Protein AF-A0AAD1DC92-F1 (afdb_monomer)

Organism: Helicobacter pylori (NCBI:txid210)

Solvent-accessible surface area (backbone atoms only — not comparable to full-atom values): 5125 Å² total; per-residue (Å²): 102,75,48,79,48,77,46,79,53,98,39,32,39,39,38,37,32,30,36,62,82,78,71,39,73,37,30,39,35,38,34,36,43,41,62,40,88,70,9,38,40,36,38,38,36,44,56,94,82,47,82,43,78,49,77,47,79,43,71,22,73,38,72,65,49,61,53,49,60,75,84,85,57,101,58,102,66,57,66,74,78,47,72,58,74,86,80,110

Foldseek 3Di:
DKDWDWDDDPFKIWIWIADPVVRDTQKIKMWGRACDPWIKIWMWGCPPNDTDIDIDIDHRPHVVCVQDVDPPDPDPDPPDPPPPPVVD

Mean predicted aligned error: 8.14 Å

Radius of gyration: 13.15 Å; Cα contacts (8 Å, |Δi|>4): 169; chains: 1; bounding box: 28×22×33 Å

Sequence (88 aa):
MEILVLNLGSSSIKFKLFDMKENKPLASGLAEKIGEEIGQLKIKSHLHHNDQELKEKLVIKDHASGLFKPPKQKSQTSLVFGMNAANL

pLDDT: mean 78.09, std 22.46, range [31.92, 96.31]

InterPro domains:
  IPR000890 Aliphatic acid kinase, short-chain [PF00871] (3-67)
  IPR023865 Aliphatic acid kinase, short-chain, conserved site [PS01075] (3-14)
  IPR043129 ATPase, nucleotide binding domain [SSF53067] (1-64)

Nearest PDB structures (foldseek):
  1tuu-assembly1_B  TM=9.403E-01  e=6.696E-04  Methanosarcina thermophila
  2iir-assembly1_B  TM=8.612E-01  e=1.538E-03  Thermotoga maritima
  3khy-assembly1_B  TM=9.170E-01  e=3.732E-03  Francisella tularensis subsp. tularensis
  6ioy-assembly1_A  TM=8.719E-01  e=3.732E-03  Porphyromonas gingivalis ATCC 33277
  3slc-assembly2_D  TM=8.309E-01  e=8.569E-03  Salmonella enterica subsp. enterica serovar Typhimurium

Secondary structure (DSSP, 8-state):
-EEEEEEE-SSEEEEEEEETTTTEEEEEEEEESTTSSSEEEEEEE-GGG--EEEEEEE---SHHHHH---S-S-SS---SS---GGG-

Structure (mmCIF, N/CA/C/O backbone):
data_AF-A0AAD1DC92-F1
#
_entry.id   AF-A0AAD1DC92-F1
#
loop_
_atom_site.group_PDB
_atom_site.id
_atom_site.type_symbol
_atom_site.label_atom_id
_atom_site.label_alt_id
_atom_site.label_comp_id
_atom_site.label_asym_id
_atom_site.label_entity_id
_atom_site.label_seq_id
_atom_site.pdbx_PDB_ins_code
_atom_site.Cartn_x
_atom_site.Cartn_y
_atom_site.Cartn_z
_atom_site.occupancy
_atom_site.B_iso_or_equiv
_atom_site.auth_seq_id
_atom_site.auth_comp_id
_atom_site.auth_asym_id
_atom_site.auth_atom_id
_atom_site.pdbx_PDB_model_num
ATOM 1 N N . MET A 1 1 ? -17.164 -2.667 12.569 1.00 89.62 1 MET A N 1
ATOM 2 C CA . MET A 1 1 ? -17.198 -2.899 11.116 1.00 89.62 1 MET A CA 1
ATOM 3 C C . MET A 1 1 ? -16.026 -2.143 10.556 1.00 89.62 1 MET A C 1
ATOM 5 O O . MET A 1 1 ? -15.873 -0.978 10.907 1.00 89.62 1 MET A O 1
ATOM 9 N N . GLU A 1 2 ? -15.219 -2.799 9.739 1.00 90.25 2 GLU A N 1
ATOM 10 C CA . GLU A 1 2 ? -14.082 -2.163 9.087 1.00 90.25 2 GLU A CA 1
ATOM 11 C C . GLU A 1 2 ? -14.388 -1.999 7.601 1.00 90.25 2 GLU A C 1
ATOM 13 O O . GLU A 1 2 ? -14.982 -2.889 6.991 1.00 90.25 2 GLU A O 1
ATOM 18 N N . ILE A 1 3 ? -14.021 -0.854 7.026 1.00 93.06 3 ILE A N 1
ATOM 19 C CA . ILE A 1 3 ? -14.180 -0.588 5.594 1.00 93.06 3 ILE A CA 1
ATOM 20 C C . ILE A 1 3 ? -12.813 -0.300 4.991 1.00 93.06 3 ILE A C 1
ATOM 22 O O . ILE A 1 3 ? -12.141 0.658 5.376 1.00 93.06 3 ILE A O 1
ATOM 26 N N . LEU A 1 4 ? -12.430 -1.108 4.005 1.00 92.62 4 LEU A N 1
ATOM 27 C CA . LEU A 1 4 ? -11.285 -0.842 3.147 1.00 92.62 4 LEU A CA 1
ATOM 28 C C . LEU A 1 4 ? -11.750 -0.062 1.917 1.00 92.62 4 LEU A C 1
ATOM 30 O O . LEU A 1 4 ? -12.496 -0.571 1.084 1.00 92.62 4 LEU A O 1
ATOM 34 N N . VAL A 1 5 ? -11.282 1.174 1.792 1.00 94.12 5 VAL A N 1
ATOM 35 C CA . VAL A 1 5 ? -11.511 2.015 0.618 1.00 94.12 5 VAL A CA 1
ATOM 36 C C . VAL A 1 5 ? -10.296 1.915 -0.289 1.00 94.12 5 VAL A C 1
ATOM 38 O O . VAL A 1 5 ? -9.178 2.195 0.149 1.00 94.12 5 VAL A O 1
ATOM 41 N N . 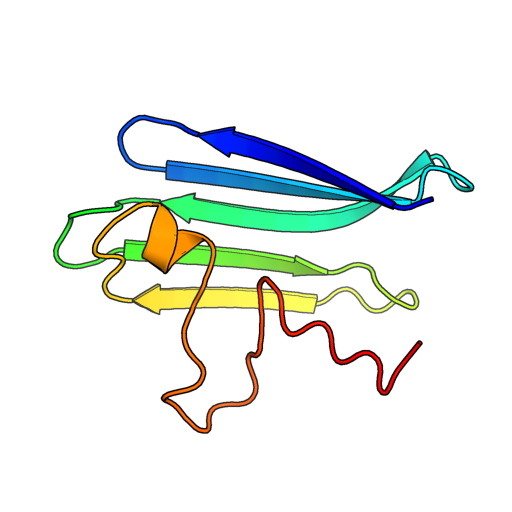LEU A 1 6 ? -10.522 1.557 -1.553 1.00 94.31 6 LEU A N 1
ATOM 42 C CA . LEU A 1 6 ? -9.503 1.501 -2.598 1.00 94.31 6 LEU A CA 1
ATOM 43 C C . LEU A 1 6 ? -9.775 2.574 -3.654 1.00 94.31 6 LEU A C 1
ATOM 45 O O . LEU A 1 6 ? -10.899 2.737 -4.118 1.00 94.31 6 LEU A O 1
ATOM 49 N N . ASN A 1 7 ? -8.725 3.277 -4.061 1.00 96.12 7 ASN A N 1
ATOM 50 C CA . ASN A 1 7 ? -8.708 4.122 -5.245 1.00 96.12 7 ASN A CA 1
ATOM 51 C C . ASN A 1 7 ? -7.626 3.580 -6.181 1.00 96.12 7 ASN A C 1
ATOM 53 O O . ASN A 1 7 ? -6.441 3.593 -5.838 1.00 96.12 7 ASN A O 1
ATOM 57 N N . LEU A 1 8 ? -8.064 3.062 -7.328 1.00 95.06 8 LEU A N 1
ATOM 58 C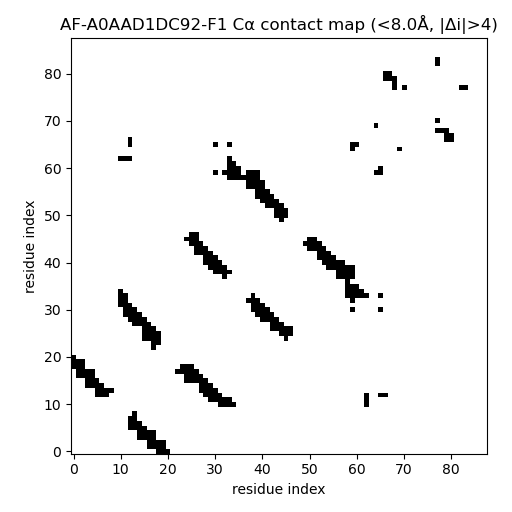 CA . LEU A 1 8 ? -7.205 2.478 -8.349 1.00 95.06 8 LEU A CA 1
ATOM 59 C C . LEU A 1 8 ? -6.956 3.528 -9.436 1.00 95.06 8 LEU A C 1
ATOM 61 O O . LEU A 1 8 ? -7.868 3.890 -10.177 1.00 95.06 8 LEU A O 1
ATOM 65 N N . GLY A 1 9 ? -5.721 4.015 -9.521 1.00 95.06 9 GLY A N 1
ATOM 66 C CA . GLY A 1 9 ? -5.238 4.785 -10.664 1.00 95.06 9 GLY A CA 1
ATOM 67 C C . GLY A 1 9 ? -4.666 3.869 -11.749 1.00 95.06 9 GLY A C 1
ATOM 68 O O . GLY A 1 9 ? -4.514 2.668 -11.543 1.00 95.06 9 GLY A O 1
ATOM 69 N N . SER A 1 10 ? -4.279 4.431 -12.896 1.00 95.81 10 SER A N 1
ATOM 70 C CA . SER A 1 10 ? -3.667 3.664 -13.996 1.00 95.81 10 SER A CA 1
ATOM 71 C C . SER A 1 10 ? -2.346 2.987 -13.609 1.00 95.81 10 SER A C 1
ATOM 73 O O . SER A 1 10 ? -2.072 1.888 -14.074 1.00 95.81 10 SER A O 1
ATOM 75 N N . SER A 1 11 ? -1.556 3.604 -12.726 1.00 95.75 11 SER A N 1
ATOM 76 C CA . SER A 1 11 ? -0.267 3.085 -12.235 1.00 95.75 11 SER A CA 1
ATOM 77 C C . SER A 1 11 ? -0.124 3.167 -10.710 1.00 95.75 11 SER A C 1
ATOM 79 O O . SER A 1 11 ? 0.987 3.179 -10.172 1.00 95.75 11 SER A O 1
ATOM 81 N N . SER A 1 12 ? -1.243 3.262 -9.986 1.00 96.31 12 SER A N 1
ATOM 82 C CA . SER A 1 12 ? -1.223 3.386 -8.527 1.00 96.31 12 SER A CA 1
ATOM 83 C C . SER A 1 12 ? -2.445 2.789 -7.841 1.00 96.31 12 SER A C 1
ATOM 85 O O . SER A 1 12 ? -3.509 2.628 -8.437 1.00 96.31 12 SER A O 1
ATOM 87 N N . ILE A 1 13 ? -2.285 2.491 -6.554 1.00 95.62 13 ILE A N 1
ATOM 88 C CA . ILE A 1 13 ? -3.350 2.085 -5.641 1.00 95.62 13 ILE A CA 1
ATOM 89 C C . ILE A 1 13 ? -3.189 2.881 -4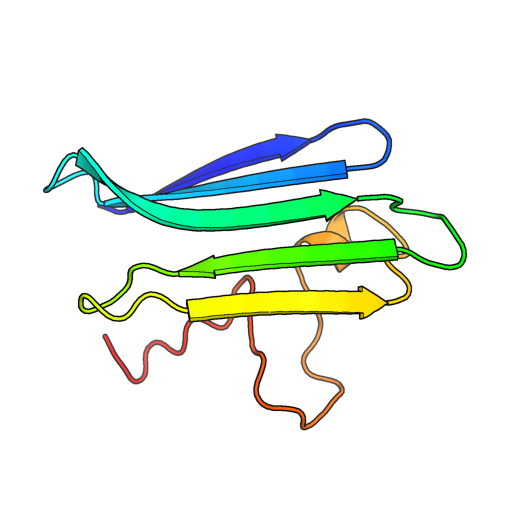.361 1.00 95.62 13 ILE A C 1
ATOM 91 O O . ILE A 1 13 ? -2.199 2.731 -3.648 1.00 95.62 13 ILE A O 1
ATOM 95 N N . LYS A 1 14 ? -4.182 3.705 -4.042 1.00 95.62 14 LYS A N 1
ATOM 96 C CA . LYS A 1 14 ? -4.297 4.345 -2.734 1.00 95.62 14 LYS A CA 1
ATOM 97 C C . LYS A 1 14 ? -5.353 3.608 -1.931 1.00 95.62 14 LYS A C 1
ATOM 99 O O . LYS A 1 14 ? -6.460 3.405 -2.420 1.00 95.62 14 LYS A O 1
ATOM 104 N N . PHE A 1 15 ? -5.034 3.250 -0.696 1.00 93.69 15 PHE A N 1
ATOM 105 C CA . PHE A 1 15 ? -5.973 2.566 0.180 1.00 93.69 15 PHE A CA 1
ATOM 106 C C . PHE A 1 15 ? -6.048 3.202 1.563 1.00 93.69 15 PHE A C 1
ATOM 108 O O . PHE A 1 15 ? -5.087 3.811 2.040 1.00 93.69 15 PHE A O 1
ATOM 115 N N . LYS A 1 16 ? -7.206 3.061 2.208 1.00 93.69 16 LYS A N 1
ATOM 116 C CA . LYS A 1 16 ? -7.426 3.401 3.617 1.00 93.69 16 LYS A CA 1
ATOM 117 C C . LYS A 1 16 ? -8.344 2.373 4.260 1.00 93.69 16 LYS A C 1
ATOM 119 O O . LYS A 1 16 ? -9.384 2.058 3.690 1.00 93.69 16 LYS A O 1
ATOM 124 N N . LEU A 1 17 ? -7.971 1.896 5.439 1.00 92.81 17 LEU A N 1
ATOM 125 C CA . LEU A 1 17 ? -8.810 1.058 6.289 1.00 92.81 17 LEU A CA 1
ATOM 126 C C . LEU A 1 17 ? -9.422 1.940 7.375 1.00 92.81 17 LEU A C 1
ATOM 128 O O . LEU A 1 17 ? -8.684 2.634 8.074 1.00 92.81 17 LEU A O 1
ATOM 132 N N . PHE A 1 18 ? -10.741 1.920 7.513 1.00 91.19 18 PHE A N 1
ATOM 133 C CA . PHE A 1 18 ? -11.474 2.676 8.524 1.00 91.19 18 PHE A CA 1
ATOM 134 C C . PHE A 1 18 ? -12.127 1.742 9.531 1.00 91.19 18 PHE A C 1
ATOM 136 O O . PHE A 1 18 ? -12.777 0.777 9.134 1.00 91.19 18 PHE A O 1
ATOM 143 N N . ASP A 1 19 ? -12.021 2.083 10.812 1.00 92.19 19 ASP A N 1
ATOM 144 C CA . ASP A 1 19 ? -12.938 1.590 11.831 1.00 92.19 19 ASP A CA 1
ATOM 145 C C . ASP A 1 19 ? -14.174 2.484 11.825 1.00 92.19 19 ASP A C 1
ATOM 147 O O . ASP A 1 19 ? -14.112 3.659 12.188 1.00 92.19 19 ASP A O 1
ATOM 151 N N . MET A 1 20 ? -15.305 1.926 11.404 1.00 92.50 20 MET A N 1
ATOM 152 C CA . MET A 1 20 ? -16.559 2.669 11.306 1.00 92.50 20 MET A CA 1
ATOM 153 C C . MET A 1 20 ? -17.270 2.828 12.648 1.00 92.50 20 MET A C 1
ATOM 155 O O . MET A 1 20 ? -18.207 3.616 12.725 1.00 92.50 20 MET A O 1
ATOM 159 N N . LYS A 1 21 ? -16.859 2.101 13.699 1.00 91.75 21 LYS A N 1
ATOM 160 C CA . LYS A 1 21 ? -17.384 2.338 15.052 1.00 91.75 21 LYS A CA 1
ATOM 161 C C . LYS A 1 21 ? -16.868 3.671 15.589 1.00 91.75 21 LYS A C 1
ATOM 163 O O . LYS A 1 21 ? -17.645 4.487 16.062 1.00 91.75 21 LYS A O 1
ATOM 168 N N . GLU A 1 22 ? -15.567 3.892 15.430 1.00 90.06 22 GLU A N 1
ATOM 169 C CA . GLU A 1 22 ? -14.856 5.089 15.894 1.00 90.06 22 GLU A CA 1
ATOM 170 C C . GLU A 1 22 ? -14.735 6.178 14.810 1.00 90.06 22 GLU A C 1
ATOM 172 O O . GLU A 1 22 ? -14.176 7.246 15.050 1.00 90.06 22 GLU A O 1
ATOM 177 N N . ASN A 1 23 ? -15.218 5.894 13.595 1.00 90.25 23 ASN A N 1
ATOM 178 C CA . ASN A 1 23 ? -15.112 6.732 12.398 1.00 90.25 23 ASN A CA 1
ATOM 179 C C . ASN A 1 23 ? -13.685 7.265 12.140 1.00 90.25 23 ASN A C 1
ATOM 181 O O . ASN A 1 23 ? -13.485 8.432 11.793 1.00 90.25 23 ASN A O 1
ATOM 185 N N . LYS A 1 24 ? -12.673 6.405 12.329 1.00 90.50 24 LYS A N 1
ATOM 186 C CA . LYS A 1 24 ? -11.249 6.774 12.251 1.00 90.50 24 LYS A CA 1
ATOM 187 C C . LYS A 1 24 ? -10.457 5.852 11.321 1.00 90.50 24 LYS A C 1
ATOM 189 O O . LYS A 1 24 ? -10.776 4.666 11.213 1.00 90.50 24 LYS A O 1
ATOM 194 N N . PRO A 1 25 ? -9.405 6.353 10.650 1.00 91.06 25 PRO A N 1
ATOM 195 C CA . PRO A 1 25 ? -8.524 5.506 9.858 1.00 91.06 25 PRO A CA 1
ATOM 196 C C . PRO A 1 25 ? -7.632 4.647 10.766 1.00 91.06 25 PRO A C 1
ATOM 198 O O . PRO A 1 25 ? -6.952 5.164 11.648 1.00 91.06 25 PRO A O 1
ATOM 201 N N . LEU A 1 26 ? -7.597 3.342 10.510 1.00 91.62 26 LEU A N 1
ATOM 202 C CA . LEU A 1 26 ? -6.681 2.389 11.141 1.00 91.62 26 LEU A CA 1
ATOM 203 C C . LEU A 1 26 ? -5.362 2.278 10.376 1.00 91.62 26 LEU A C 1
ATOM 205 O O . LEU A 1 26 ? -4.304 2.103 10.972 1.00 91.62 26 LEU A O 1
ATOM 209 N N . ALA A 1 27 ? -5.417 2.380 9.048 1.00 91.94 27 ALA A N 1
ATOM 210 C CA . ALA A 1 27 ? -4.241 2.323 8.193 1.00 91.94 27 ALA A CA 1
ATOM 211 C C . ALA A 1 27 ? -4.480 3.053 6.870 1.00 91.94 27 ALA A C 1
ATOM 213 O O . ALA A 1 27 ? -5.614 3.23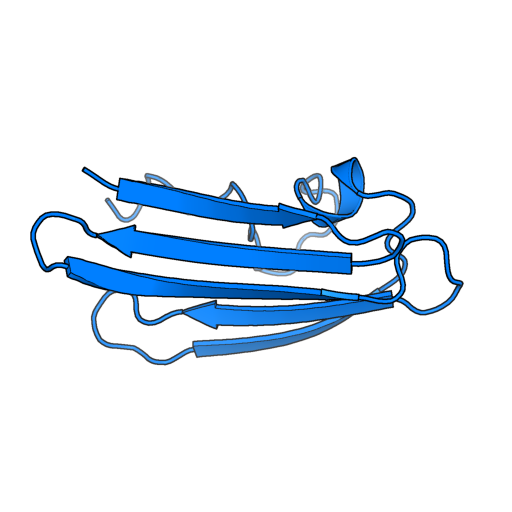0 6.420 1.00 91.94 27 ALA A O 1
ATOM 214 N N . SER A 1 28 ? -3.399 3.455 6.214 1.00 92.88 28 SER A N 1
ATOM 215 C CA . SER A 1 28 ? -3.428 3.985 4.855 1.00 92.88 28 SER A CA 1
ATOM 216 C C . SER A 1 28 ? -2.202 3.547 4.081 1.00 92.88 28 SER A C 1
ATOM 218 O O . SER A 1 28 ? -1.142 3.329 4.664 1.00 92.88 28 SER A O 1
ATOM 220 N N . GLY A 1 29 ? -2.315 3.468 2.764 1.00 92.88 29 GLY A N 1
ATOM 221 C CA . GLY A 1 29 ? -1.150 3.213 1.942 1.00 92.88 29 GLY A CA 1
ATOM 222 C C . GLY A 1 29 ? -1.289 3.656 0.503 1.00 92.88 29 GLY A C 1
ATOM 223 O O . GLY A 1 29 ? -2.353 4.075 0.039 1.00 92.88 29 GLY A O 1
ATOM 224 N N . LEU A 1 30 ? -0.145 3.614 -0.163 1.00 95.12 30 LEU A N 1
ATOM 225 C CA . LEU A 1 30 ? 0.053 3.998 -1.544 1.00 95.12 30 LEU A CA 1
ATOM 226 C C . LEU A 1 30 ? 1.044 3.024 -2.177 1.00 95.12 30 LEU A C 1
ATOM 228 O O . LEU A 1 30 ? 2.190 2.939 -1.738 1.00 95.12 30 LEU A O 1
ATOM 232 N N . ALA A 1 31 ? 0.586 2.309 -3.194 1.00 94.62 31 ALA A N 1
ATOM 233 C CA . ALA A 1 31 ? 1.432 1.659 -4.179 1.00 94.62 31 ALA A CA 1
ATOM 234 C C . ALA A 1 31 ? 1.474 2.560 -5.416 1.00 94.62 31 ALA A C 1
ATOM 236 O O . ALA A 1 31 ? 0.425 2.963 -5.918 1.00 94.62 31 ALA A O 1
ATOM 237 N N . GLU A 1 32 ? 2.659 2.899 -5.897 1.00 95.19 32 GLU A N 1
ATOM 238 C CA . GLU A 1 32 ? 2.860 3.775 -7.051 1.00 95.19 32 GLU A CA 1
ATOM 239 C C . GLU A 1 32 ? 3.920 3.199 -7.989 1.00 95.19 32 GLU A C 1
ATOM 241 O O . GLU A 1 32 ? 4.734 2.365 -7.577 1.00 95.19 32 GLU A O 1
ATOM 246 N N . LYS A 1 33 ? 3.886 3.645 -9.252 1.00 96.12 33 LYS A N 1
ATOM 247 C CA . LYS A 1 33 ? 4.745 3.144 -10.336 1.00 96.12 33 LYS A CA 1
ATOM 248 C C . LYS A 1 33 ? 4.549 1.647 -10.603 1.00 96.12 33 LYS A C 1
ATOM 250 O O . LYS A 1 33 ? 5.494 0.882 -10.788 1.00 96.12 33 LYS A O 1
ATOM 255 N N . ILE A 1 34 ? 3.289 1.217 -10.585 1.00 93.81 34 ILE A N 1
ATOM 256 C CA . ILE A 1 34 ? 2.899 -0.150 -10.939 1.00 93.81 34 ILE A CA 1
ATOM 257 C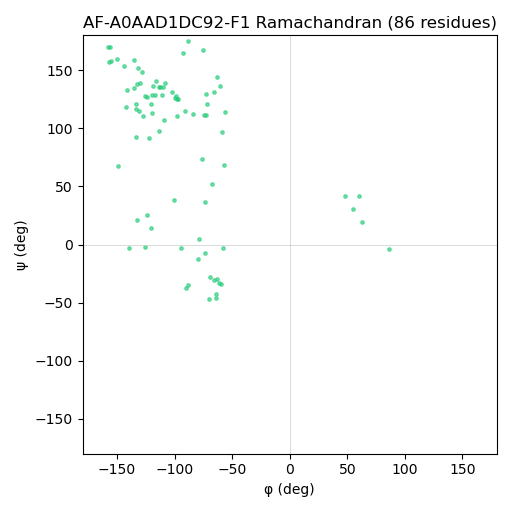 C . ILE A 1 34 ? 3.196 -0.388 -12.423 1.00 93.81 34 ILE A C 1
ATOM 259 O O . ILE A 1 34 ? 2.814 0.423 -13.265 1.00 93.81 34 ILE A O 1
ATOM 263 N N . GLY A 1 35 ? 3.853 -1.504 -12.730 1.00 93.81 35 GLY A N 1
ATOM 264 C CA . GLY A 1 35 ? 4.308 -1.871 -14.072 1.00 93.81 35 GLY A CA 1
ATOM 265 C C . GLY A 1 35 ? 5.678 -1.302 -14.454 1.00 93.81 35 GLY A C 1
ATOM 266 O O . GLY A 1 35 ? 6.180 -1.633 -15.525 1.00 93.81 35 GLY A O 1
ATOM 267 N N . GLU A 1 36 ? 6.301 -0.485 -13.599 1.00 95.25 36 GLU A N 1
ATOM 268 C CA . GLU A 1 36 ? 7.651 0.048 -13.818 1.00 95.25 36 GLU A CA 1
ATOM 269 C C . GLU A 1 36 ? 8.734 -0.830 -13.164 1.00 95.25 36 GLU A C 1
ATOM 271 O O . GLU A 1 36 ? 8.463 -1.656 -12.288 1.00 95.25 36 GLU A O 1
ATOM 276 N N . GLU A 1 37 ? 9.995 -0.615 -13.557 1.00 92.19 37 GLU A N 1
ATOM 277 C CA . GLU A 1 37 ? 11.155 -1.333 -13.004 1.00 92.19 37 GLU A CA 1
ATOM 278 C C . GLU A 1 37 ? 11.362 -1.074 -11.504 1.00 92.19 37 GLU A C 1
ATOM 280 O O . GLU A 1 37 ? 11.869 -1.936 -10.787 1.00 92.19 37 GLU A O 1
ATOM 285 N N . ILE A 1 38 ? 10.975 0.110 -11.012 1.00 91.62 38 ILE A N 1
ATOM 286 C CA . ILE A 1 38 ? 11.117 0.497 -9.605 1.00 91.62 38 ILE A CA 1
ATOM 287 C C . ILE A 1 38 ? 9.813 1.123 -9.110 1.00 91.62 38 ILE A C 1
ATOM 289 O O . ILE A 1 38 ? 9.605 2.337 -9.188 1.00 91.62 38 ILE A O 1
ATOM 293 N N . GLY A 1 39 ? 8.963 0.269 -8.545 1.00 92.12 39 GLY A N 1
ATOM 294 C CA . GLY A 1 39 ? 7.775 0.648 -7.793 1.00 92.12 39 GLY A CA 1
ATOM 295 C C . GLY A 1 39 ? 8.097 1.182 -6.397 1.00 92.12 39 GLY A C 1
ATOM 296 O O . GLY A 1 39 ? 9.206 1.023 -5.869 1.00 92.12 39 GLY A O 1
ATOM 297 N N . GLN A 1 40 ? 7.097 1.789 -5.765 1.00 93.31 40 GLN A N 1
ATOM 298 C CA . GLN A 1 40 ? 7.178 2.218 -4.373 1.00 93.31 40 GLN A CA 1
ATOM 299 C C . GLN A 1 40 ? 5.907 1.840 -3.616 1.00 93.31 40 GLN A C 1
ATOM 301 O O . GLN A 1 40 ? 4.794 2.055 -4.089 1.00 93.31 40 GLN A O 1
ATOM 306 N N . LEU A 1 41 ? 6.092 1.292 -2.416 1.00 91.44 41 LEU A N 1
ATOM 307 C CA . LEU A 1 41 ? 5.028 1.016 -1.463 1.00 91.44 41 LEU A CA 1
ATOM 308 C C . LEU A 1 41 ? 5.258 1.839 -0.202 1.00 91.44 41 LEU A C 1
ATOM 310 O O . LEU A 1 41 ? 6.334 1.812 0.397 1.00 91.44 41 LEU A O 1
ATOM 314 N N . LYS A 1 42 ? 4.222 2.557 0.212 1.00 91.75 42 LYS A N 1
ATOM 315 C CA . LYS A 1 42 ? 4.184 3.324 1.450 1.00 91.75 42 LYS A CA 1
ATOM 316 C C . LYS A 1 42 ? 2.967 2.911 2.255 1.00 91.75 42 LYS A C 1
ATOM 318 O O . LYS A 1 42 ? 1.858 2.958 1.731 1.00 91.75 42 LYS A O 1
ATOM 323 N N . ILE A 1 43 ? 3.155 2.561 3.524 1.00 90.88 43 ILE A N 1
ATOM 324 C CA . ILE A 1 43 ? 2.057 2.210 4.428 1.00 90.88 43 ILE A CA 1
ATOM 325 C C . ILE A 1 43 ? 2.230 2.940 5.750 1.00 90.88 43 ILE A C 1
ATOM 327 O O . ILE A 1 43 ? 3.335 3.030 6.275 1.00 90.88 43 ILE A O 1
ATOM 331 N N . LYS A 1 44 ? 1.126 3.457 6.276 1.00 90.12 44 LYS A N 1
ATOM 332 C CA . LYS A 1 44 ? 1.008 4.018 7.616 1.00 90.12 44 LYS A CA 1
ATOM 333 C C . LYS A 1 44 ? -0.040 3.228 8.384 1.00 90.12 44 LYS A C 1
ATOM 335 O O . LYS A 1 44 ? -1.146 3.055 7.873 1.00 90.12 44 LYS A O 1
ATOM 340 N N . SER A 1 45 ? 0.299 2.772 9.580 1.00 87.88 45 SER A N 1
ATOM 341 C CA . SER A 1 45 ? -0.617 2.104 10.504 1.00 87.88 45 SER A CA 1
ATOM 342 C C . SER A 1 45 ? -0.765 2.941 11.766 1.00 87.88 45 SER A C 1
ATOM 344 O O . SER A 1 45 ? 0.217 3.500 12.246 1.00 87.88 45 SER A O 1
ATOM 346 N N . HIS A 1 46 ? -1.990 2.993 12.278 1.00 83.19 46 HIS A N 1
ATOM 347 C CA . HIS A 1 46 ? -2.388 3.625 13.536 1.00 83.19 46 HIS A CA 1
ATOM 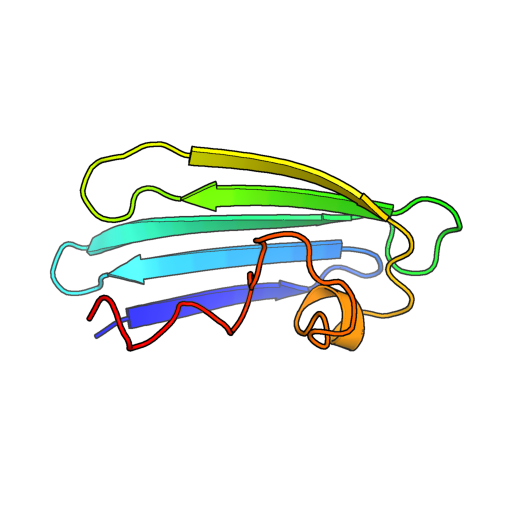348 C C . HIS A 1 46 ? -3.031 2.597 14.487 1.00 83.19 46 HIS A C 1
ATOM 350 O O . HIS A 1 46 ? -3.712 2.956 15.452 1.00 83.19 46 HIS A O 1
ATOM 356 N N . LEU A 1 47 ? -2.872 1.301 14.193 1.00 75.62 47 LEU A N 1
ATOM 357 C CA . LEU A 1 47 ? -3.400 0.222 15.022 1.00 75.62 47 LEU A CA 1
ATOM 358 C C . LEU A 1 47 ? -2.787 0.288 16.430 1.00 75.62 47 LEU A C 1
ATOM 360 O O . LEU A 1 47 ? -1.587 0.501 16.594 1.00 75.62 47 LEU A O 1
ATOM 364 N N . HIS A 1 48 ? -3.628 0.112 17.451 1.00 70.38 48 HIS A N 1
ATOM 365 C CA . HIS A 1 48 ? -3.245 0.117 18.871 1.00 70.38 48 HIS A CA 1
ATOM 366 C C . HIS A 1 48 ? -2.483 1.369 19.349 1.00 70.38 48 HIS A C 1
ATOM 368 O O . HIS A 1 48 ? -1.676 1.273 20.270 1.00 70.38 48 HIS A O 1
ATOM 374 N N . HIS A 1 49 ? -2.734 2.541 18.752 1.00 66.25 49 HIS A N 1
ATOM 375 C CA . HIS A 1 49 ? -2.061 3.805 19.103 1.00 66.25 49 HIS A CA 1
ATOM 376 C C . HIS A 1 49 ? -0.542 3.811 18.863 1.00 66.25 49 HIS A C 1
ATOM 378 O O . HIS A 1 49 ? 0.162 4.651 19.421 1.00 66.25 49 HIS A O 1
ATOM 384 N N . ASN A 1 50 ? -0.032 2.898 18.032 1.00 73.69 50 ASN A N 1
ATOM 385 C CA . ASN A 1 50 ? 1.367 2.892 17.633 1.00 73.69 50 ASN A CA 1
ATOM 386 C C . ASN A 1 50 ? 1.491 3.301 16.164 1.00 73.69 50 ASN A C 1
ATOM 388 O O . ASN A 1 50 ? 1.152 2.530 15.264 1.00 73.69 50 ASN A O 1
ATOM 392 N N . ASP A 1 51 ? 1.984 4.515 15.936 1.00 82.19 51 ASP A N 1
ATOM 393 C CA . ASP A 1 51 ? 2.207 5.030 14.592 1.00 82.19 51 ASP A CA 1
ATOM 394 C C . ASP A 1 51 ? 3.418 4.339 13.964 1.00 82.19 51 ASP A C 1
ATOM 396 O O . ASP A 1 51 ? 4.565 4.548 14.362 1.00 82.19 51 ASP A O 1
ATOM 400 N N . GLN A 1 52 ? 3.162 3.521 12.946 1.00 84.69 52 GLN A N 1
ATOM 401 C CA . GLN A 1 52 ? 4.206 2.852 12.175 1.00 84.69 52 GLN A CA 1
ATOM 402 C C . GLN A 1 52 ? 4.150 3.288 10.718 1.00 84.69 52 GLN A C 1
ATOM 404 O O . GLN A 1 52 ? 3.077 3.353 10.115 1.00 84.69 52 GLN A O 1
ATOM 409 N N . GLU A 1 53 ? 5.316 3.557 10.133 1.00 87.31 53 GLU A N 1
ATOM 410 C CA . GLU A 1 53 ? 5.450 3.867 8.713 1.00 87.31 53 GLU A CA 1
ATOM 411 C C . GLU A 1 53 ? 6.437 2.902 8.049 1.00 87.31 53 GLU A C 1
ATOM 413 O O . GLU A 1 53 ? 7.583 2.769 8.470 1.00 87.31 53 GLU A O 1
ATOM 418 N N . LEU A 1 54 ? 5.988 2.263 6.971 1.00 85.88 54 LEU A N 1
ATOM 419 C CA . LEU A 1 54 ? 6.799 1.439 6.086 1.00 85.88 54 LEU A CA 1
ATOM 420 C C . LEU A 1 54 ? 6.962 2.157 4.745 1.00 85.88 54 LEU A C 1
ATOM 422 O O . LEU A 1 54 ? 5.983 2.646 4.173 1.00 85.88 54 LEU A O 1
ATOM 426 N N . LYS A 1 55 ? 8.188 2.169 4.216 1.00 89.50 55 LYS A N 1
ATOM 427 C CA . LYS A 1 55 ? 8.495 2.586 2.843 1.00 89.50 55 LYS A CA 1
ATOM 428 C C . LYS A 1 55 ? 9.437 1.572 2.210 1.00 89.50 55 LYS A C 1
ATOM 430 O O . LYS A 1 55 ? 10.540 1.373 2.707 1.00 89.50 55 LYS A O 1
ATOM 435 N N . GLU A 1 56 ? 9.017 0.969 1.108 1.00 87.88 56 GLU A N 1
ATOM 436 C CA . GLU A 1 56 ? 9.790 -0.035 0.378 1.00 87.88 56 GLU A CA 1
ATOM 437 C C . GLU A 1 56 ? 9.833 0.341 -1.107 1.00 87.88 56 GLU A C 1
ATOM 439 O O . GLU A 1 56 ? 8.835 0.792 -1.674 1.00 87.88 56 GLU A O 1
ATOM 444 N N . LYS A 1 57 ? 10.998 0.167 -1.737 1.00 90.38 57 LYS A N 1
ATOM 445 C CA . LYS A 1 57 ? 11.131 0.169 -3.197 1.00 90.38 57 LYS A CA 1
ATOM 446 C C . LYS A 1 57 ? 11.138 -1.277 -3.662 1.00 90.38 57 LYS A C 1
ATOM 448 O O . LYS A 1 57 ? 11.940 -2.066 -3.170 1.00 90.38 57 LYS A O 1
ATOM 453 N N . LEU A 1 58 ? 10.249 -1.615 -4.583 1.00 87.62 58 LEU A N 1
ATOM 454 C CA . LEU A 1 58 ? 10.048 -2.981 -5.053 1.00 87.62 58 LEU A CA 1
ATOM 455 C C . LEU A 1 58 ? 9.419 -2.976 -6.442 1.00 87.62 58 LEU A C 1
ATOM 457 O O . LEU A 1 58 ? 8.737 -2.026 -6.813 1.00 87.62 58 LEU A O 1
ATOM 461 N N . VAL A 1 59 ? 9.600 -4.057 -7.193 1.00 90.50 59 VAL A N 1
ATOM 462 C CA . VAL A 1 59 ? 8.871 -4.257 -8.449 1.00 90.50 59 VAL A CA 1
ATOM 463 C C . VAL A 1 59 ? 7.416 -4.583 -8.118 1.00 90.50 59 VAL A C 1
ATOM 465 O O . VAL A 1 59 ? 7.143 -5.574 -7.438 1.00 90.50 59 VAL A O 1
ATOM 468 N N . ILE A 1 60 ? 6.482 -3.769 -8.611 1.00 90.88 60 ILE A N 1
ATOM 469 C CA . ILE A 1 60 ? 5.040 -4.014 -8.497 1.00 90.88 60 ILE A CA 1
ATOM 470 C C . ILE A 1 60 ? 4.528 -4.272 -9.908 1.00 90.88 60 ILE A C 1
ATOM 472 O O . ILE A 1 60 ? 4.318 -3.338 -10.672 1.00 90.88 60 ILE A O 1
ATOM 476 N N . LYS A 1 61 ? 4.390 -5.547 -10.276 1.00 91.75 61 LYS A N 1
ATOM 477 C CA . LYS A 1 61 ? 4.135 -5.962 -11.663 1.00 91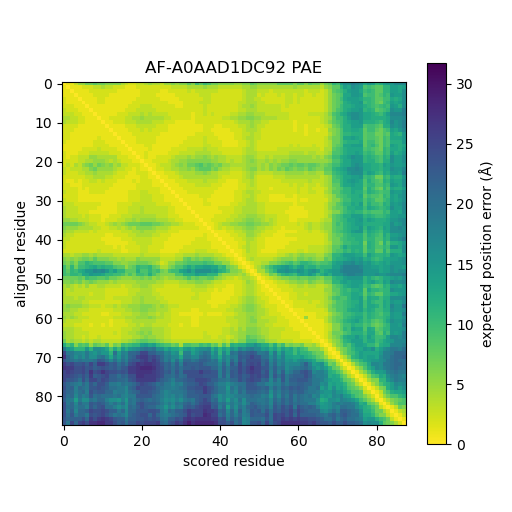.75 61 LYS A CA 1
ATOM 478 C C . LYS A 1 61 ? 2.788 -5.461 -12.189 1.00 91.75 61 LYS A C 1
ATOM 480 O O . LYS A 1 61 ? 2.684 -5.036 -13.332 1.00 91.75 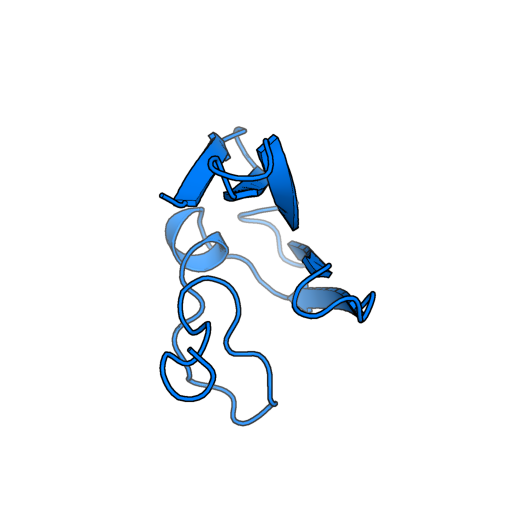61 LYS A O 1
ATOM 485 N N . ASP A 1 62 ? 1.768 -5.550 -11.350 1.00 90.44 62 ASP A N 1
ATOM 486 C CA . ASP A 1 62 ? 0.379 -5.234 -11.670 1.00 90.44 62 ASP A CA 1
ATOM 487 C C . ASP A 1 62 ? -0.401 -4.867 -10.395 1.00 90.44 62 ASP A C 1
ATOM 489 O O . ASP A 1 62 ? 0.082 -5.045 -9.270 1.00 90.44 62 ASP A O 1
ATOM 493 N N . HIS A 1 63 ? -1.621 -4.349 -10.549 1.00 90.06 63 HIS A N 1
ATOM 494 C CA . HIS A 1 63 ? -2.459 -3.936 -9.418 1.00 90.06 63 HIS A CA 1
ATOM 495 C C . HIS A 1 63 ? -2.774 -5.071 -8.448 1.00 90.06 63 HIS A C 1
ATOM 497 O O . HIS A 1 63 ? -2.852 -4.837 -7.242 1.00 90.06 63 HIS A O 1
ATOM 503 N N . ALA A 1 64 ? -2.919 -6.297 -8.953 1.00 88.00 64 ALA A N 1
ATOM 504 C CA . ALA A 1 64 ? -3.163 -7.458 -8.110 1.00 88.00 64 ALA A CA 1
ATOM 505 C C . ALA A 1 64 ? -1.962 -7.710 -7.189 1.00 88.00 64 ALA A C 1
ATOM 507 O O . ALA A 1 64 ? -2.142 -7.843 -5.984 1.00 88.00 64 ALA A O 1
ATOM 508 N N . SER A 1 65 ? -0.737 -7.673 -7.715 1.00 83.50 65 SER A N 1
ATOM 509 C CA . SER A 1 65 ? 0.494 -7.798 -6.926 1.00 83.50 65 SER A CA 1
ATOM 510 C C . SER A 1 65 ? 0.718 -6.622 -5.966 1.00 83.50 65 SER A C 1
ATOM 512 O O . SER A 1 65 ? 1.273 -6.811 -4.884 1.00 83.50 65 SER A O 1
ATOM 514 N N . GLY A 1 66 ? 0.246 -5.422 -6.326 1.00 82.06 66 GLY A N 1
ATOM 515 C CA . GLY A 1 66 ? 0.268 -4.242 -5.457 1.00 82.06 66 GLY A CA 1
ATOM 516 C C . GLY A 1 66 ? -0.691 -4.336 -4.266 1.00 82.06 66 GLY A C 1
ATOM 517 O O . GLY A 1 66 ? -0.417 -3.751 -3.220 1.00 82.06 66 GLY A O 1
ATOM 518 N N . LEU A 1 67 ? -1.791 -5.085 -4.404 1.00 80.75 67 LEU A N 1
ATOM 519 C CA . LEU A 1 67 ? -2.750 -5.371 -3.327 1.00 80.75 67 LEU A CA 1
ATOM 520 C C . LEU A 1 67 ? -2.400 -6.635 -2.537 1.00 80.75 67 LEU A C 1
ATOM 522 O O . LEU A 1 67 ? -2.591 -6.686 -1.327 1.00 80.75 67 LEU A O 1
ATOM 526 N N . PHE A 1 68 ? -1.895 -7.663 -3.210 1.00 66.19 68 PHE A N 1
ATOM 527 C CA . PHE A 1 68 ? -1.620 -8.975 -2.646 1.00 66.19 68 PHE A CA 1
ATOM 528 C C . PHE A 1 68 ? -0.140 -9.293 -2.848 1.00 66.19 68 PHE A C 1
ATOM 530 O O . PHE A 1 68 ? 0.243 -9.871 -3.862 1.00 66.19 68 PHE A O 1
ATOM 537 N N . LYS A 1 69 ? 0.715 -8.949 -1.878 1.00 59.44 69 LYS A N 1
ATOM 538 C CA . LYS A 1 69 ? 2.087 -9.478 -1.854 1.00 59.44 69 LYS A CA 1
ATOM 539 C C . LYS A 1 69 ? 2.007 -10.947 -1.408 1.00 59.44 69 LYS A C 1
ATOM 541 O O . LYS A 1 69 ? 1.660 -11.192 -0.250 1.00 59.44 69 LYS A O 1
ATOM 546 N N . PRO A 1 70 ? 2.284 -11.947 -2.270 1.00 36.81 70 PRO A N 1
ATOM 547 C CA . PRO A 1 70 ? 2.399 -13.322 -1.804 1.00 36.81 70 PRO A CA 1
ATOM 548 C C . PRO A 1 70 ? 3.589 -13.424 -0.827 1.00 36.81 70 PRO A C 1
ATOM 550 O O . PRO A 1 70 ? 4.609 -12.766 -1.043 1.00 36.81 70 PRO A O 1
ATOM 553 N N . PRO A 1 71 ? 3.508 -14.250 0.230 1.00 41.53 71 PRO A N 1
ATOM 554 C CA . PRO A 1 71 ? 4.450 -14.284 1.359 1.00 41.53 71 PRO A CA 1
ATOM 555 C C . PRO A 1 71 ? 5.825 -14.910 1.032 1.00 41.53 71 PRO A C 1
ATOM 557 O O . PRO A 1 71 ? 6.421 -15.601 1.854 1.00 41.53 71 PRO A O 1
ATOM 560 N N . LYS A 1 72 ? 6.366 -14.703 -0.174 1.00 36.31 72 LYS A N 1
ATOM 561 C CA . LYS A 1 72 ? 7.600 -15.363 -0.638 1.00 36.31 72 LYS A CA 1
ATOM 562 C C . LYS A 1 72 ? 8.903 -14.763 -0.104 1.00 36.31 72 LYS A C 1
ATOM 564 O O . LYS A 1 72 ? 9.969 -15.255 -0.460 1.00 36.31 72 LYS A O 1
ATOM 569 N N . GLN A 1 73 ? 8.853 -13.776 0.787 1.00 35.75 73 GLN A N 1
ATOM 570 C CA . GLN A 1 73 ? 10.053 -13.245 1.425 1.00 35.75 73 GLN A CA 1
ATOM 571 C C . GLN A 1 73 ? 9.838 -13.166 2.933 1.00 35.75 73 GLN A C 1
ATOM 573 O O . GLN A 1 73 ? 8.976 -12.432 3.407 1.00 35.75 73 GLN A O 1
ATOM 578 N N . LYS A 1 74 ? 10.618 -13.957 3.683 1.00 33.19 74 LYS A N 1
ATOM 579 C CA . LYS A 1 74 ? 10.706 -13.950 5.153 1.00 33.19 74 LYS A CA 1
ATOM 580 C C . LYS A 1 74 ? 11.341 -12.646 5.677 1.00 33.19 74 LYS A C 1
ATOM 582 O O . LYS A 1 74 ? 12.297 -12.681 6.442 1.00 33.19 74 LYS A O 1
ATOM 587 N N . SER A 1 75 ? 10.829 -11.493 5.264 1.00 35.06 75 SER A N 1
ATOM 588 C CA . SER A 1 75 ? 10.978 -10.225 5.975 1.00 35.06 75 SER A CA 1
ATOM 589 C C . SER A 1 75 ? 9.596 -9.870 6.510 1.00 35.06 75 SER A C 1
ATOM 591 O O . SER A 1 75 ? 8.620 -9.949 5.771 1.00 35.06 75 SER A O 1
ATOM 593 N N . GLN A 1 76 ? 9.508 -9.563 7.800 1.00 35.22 76 GLN A N 1
ATOM 594 C CA . GLN A 1 76 ? 8.296 -9.346 8.601 1.00 35.22 76 GLN A CA 1
ATOM 595 C C . GLN A 1 76 ? 7.355 -8.247 8.065 1.00 35.22 76 GLN A C 1
ATOM 597 O O . GLN A 1 76 ? 7.203 -7.184 8.661 1.00 35.22 76 GLN A O 1
ATOM 602 N N . THR A 1 77 ? 6.714 -8.457 6.922 1.00 39.31 77 THR A N 1
ATOM 603 C CA . THR A 1 77 ? 5.834 -7.453 6.319 1.00 39.31 77 THR A CA 1
ATOM 604 C C . THR A 1 77 ? 4.726 -8.142 5.541 1.00 39.31 77 THR A C 1
ATOM 606 O O . THR A 1 77 ? 4.633 -8.096 4.317 1.00 39.31 77 THR A O 1
ATOM 609 N N . SER A 1 78 ? 3.863 -8.817 6.288 1.00 35.41 78 SER A N 1
ATOM 610 C CA . SER A 1 78 ? 2.556 -9.260 5.831 1.00 35.41 78 SER A CA 1
ATOM 611 C C . SER A 1 78 ? 1.601 -8.060 5.809 1.00 35.41 78 SER A C 1
ATOM 613 O O . SER A 1 78 ? 0.745 -7.894 6.664 1.00 35.41 78 SER A O 1
ATOM 615 N N . LEU A 1 79 ? 1.770 -7.176 4.832 1.00 47.78 79 LEU A N 1
ATOM 616 C CA . LEU A 1 79 ? 0.859 -6.065 4.547 1.00 47.78 79 LEU A CA 1
ATOM 617 C C . LEU A 1 79 ? 0.531 -6.187 3.057 1.00 47.78 79 LEU A C 1
ATOM 619 O O . LEU A 1 79 ? 1.429 -6.137 2.228 1.00 47.78 79 LEU A O 1
ATOM 623 N N . VAL A 1 80 ? -0.686 -6.536 2.643 1.00 45.31 80 VAL A N 1
ATOM 624 C CA . VAL A 1 80 ? -1.915 -5.742 2.813 1.00 45.31 80 VAL A CA 1
ATOM 625 C C . VAL A 1 80 ? -3.149 -6.602 3.179 1.00 45.31 80 VAL A C 1
ATOM 627 O O . VAL A 1 80 ? -4.191 -6.058 3.515 1.00 45.31 80 VAL A O 1
ATOM 630 N N . PHE A 1 81 ? -3.021 -7.934 3.239 1.00 42.44 81 PHE A N 1
ATOM 631 C CA . PHE A 1 81 ? -4.089 -8.848 3.707 1.00 42.44 81 PHE A CA 1
ATOM 632 C C . PHE A 1 81 ? -3.658 -9.797 4.833 1.00 42.44 81 PHE A C 1
ATOM 634 O O . PHE A 1 81 ? -4.463 -10.562 5.349 1.00 42.44 81 PHE A O 1
ATOM 641 N N . GLY A 1 82 ? -2.387 -9.737 5.233 1.00 36.09 82 GLY A N 1
ATOM 642 C CA . GLY A 1 82 ? -1.843 -10.496 6.356 1.00 36.09 82 GLY A CA 1
ATOM 643 C C . GLY A 1 82 ? -1.722 -9.655 7.624 1.00 36.09 82 GLY A C 1
ATOM 644 O O . GLY A 1 82 ? -0.743 -9.804 8.358 1.00 36.09 82 GLY A O 1
ATOM 645 N N . MET A 1 83 ? -2.704 -8.778 7.876 1.00 42.22 83 MET A N 1
ATOM 646 C CA . MET A 1 83 ? -3.010 -8.368 9.245 1.00 42.22 83 MET A CA 1
ATOM 647 C C . MET A 1 83 ? -3.359 -9.656 9.979 1.00 42.22 83 MET A C 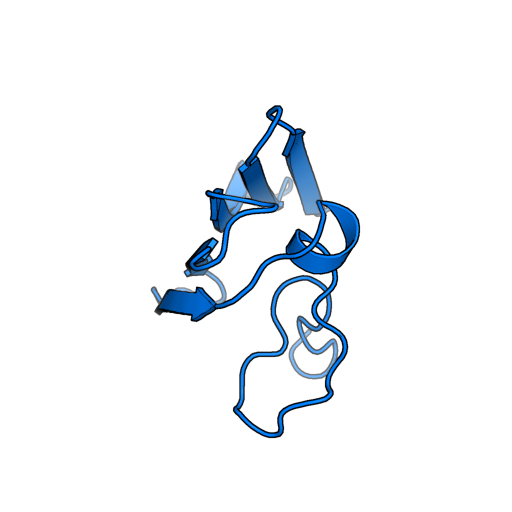1
ATOM 649 O O . MET A 1 83 ? -4.423 -10.238 9.789 1.00 42.22 83 MET A O 1
ATOM 653 N N . ASN A 1 84 ? -2.362 -10.188 10.673 1.00 34.78 84 ASN A N 1
ATOM 654 C CA . ASN A 1 84 ? -2.431 -11.468 11.338 1.00 34.78 84 ASN A CA 1
ATOM 655 C C . ASN A 1 84 ? -3.628 -11.412 12.293 1.00 34.78 84 ASN A C 1
ATOM 657 O O . ASN A 1 84 ? -3.593 -10.671 13.273 1.00 34.78 84 ASN A O 1
ATOM 661 N N . ALA A 1 85 ? -4.661 -12.213 12.028 1.00 33.28 85 ALA A N 1
ATOM 662 C CA . ALA A 1 85 ? -5.777 -12.427 12.950 1.00 33.28 85 ALA A CA 1
ATOM 663 C C . ALA A 1 85 ? -5.318 -12.981 14.318 1.00 33.28 85 ALA A C 1
ATOM 665 O O . ALA A 1 85 ? -6.125 -13.150 15.217 1.00 33.28 85 ALA A O 1
ATOM 666 N N . ALA A 1 86 ? -4.019 -13.254 14.480 1.00 31.92 86 ALA A N 1
ATOM 667 C CA . ALA A 1 86 ? -3.375 -13.602 15.737 1.00 31.92 86 ALA A CA 1
ATOM 668 C C . ALA A 1 86 ? -3.193 -12.423 16.718 1.00 31.92 86 ALA A C 1
ATOM 670 O O . ALA A 1 86 ? -2.787 -12.672 17.845 1.00 31.92 86 ALA A O 1
ATOM 671 N N . ASN A 1 87 ? -3.476 -11.176 16.313 1.00 34.25 87 ASN A N 1
ATOM 672 C CA . ASN A 1 87 ? -3.542 -10.010 17.213 1.00 34.25 87 ASN A CA 1
ATOM 673 C C . ASN A 1 87 ? -4.903 -9.278 17.139 1.00 34.25 87 ASN A C 1
ATOM 675 O O . ASN A 1 87 ? -4.974 -8.080 17.418 1.00 34.25 87 ASN A O 1
ATOM 679 N N . LEU A 1 88 ? -5.966 -9.993 16.747 1.00 33.44 88 LEU A N 1
ATOM 680 C CA . LEU A 1 88 ? -7.354 -9.584 16.994 1.00 33.44 88 LEU A CA 1
ATOM 681 C C . LEU A 1 88 ? -7.818 -10.110 18.356 1.00 33.44 88 LEU A C 1
ATOM 683 O O . LEU A 1 88 ? -7.493 -11.278 18.665 1.00 33.44 88 LEU A O 1
#